Protein AF-A0A1M3BUK9-F1 (afdb_monomer)

Mean predicted aligned error: 7.91 Å

Structure (mmCIF, N/CA/C/O backbone):
data_AF-A0A1M3BUK9-F1
#
_entry.id   AF-A0A1M3BUK9-F1
#
loop_
_atom_site.group_PDB
_atom_site.id
_atom_site.type_symbol
_atom_site.label_atom_id
_atom_site.label_alt_id
_atom_site.label_comp_id
_atom_site.label_asym_id
_atom_site.label_entity_id
_atom_site.label_seq_id
_atom_site.pdbx_PDB_ins_code
_atom_site.Cartn_x
_atom_site.Cartn_y
_atom_site.Cartn_z
_atom_site.occupancy
_atom_site.B_iso_or_equiv
_atom_site.auth_seq_id
_atom_site.auth_comp_id
_atom_site.auth_asym_id
_atom_site.auth_atom_id
_atom_site.pdbx_PDB_model_num
ATOM 1 N N . MET A 1 1 ? -6.140 -2.019 0.306 1.00 93.62 1 MET A N 1
ATOM 2 C CA . MET A 1 1 ? -5.154 -1.196 -0.427 1.00 93.62 1 MET A CA 1
ATOM 3 C C . MET A 1 1 ? -3.872 -1.967 -0.737 1.00 93.62 1 MET A C 1
ATOM 5 O O . MET A 1 1 ? -3.572 -2.125 -1.910 1.00 93.62 1 MET A O 1
ATOM 9 N N . SER A 1 2 ? -3.164 -2.526 0.256 1.00 96.69 2 SER A N 1
ATOM 10 C CA . SER A 1 2 ? -1.884 -3.231 0.031 1.00 96.69 2 SER A CA 1
ATOM 11 C C . SER A 1 2 ? -1.955 -4.369 -0.992 1.00 96.69 2 SER A C 1
ATOM 13 O O . SER A 1 2 ? -1.082 -4.457 -1.840 1.00 96.69 2 SER A O 1
ATOM 15 N N . ALA A 1 3 ? -3.009 -5.195 -0.978 1.00 97.94 3 ALA A N 1
ATOM 16 C CA . ALA A 1 3 ? -3.176 -6.264 -1.970 1.00 97.94 3 ALA A CA 1
ATOM 17 C C . ALA A 1 3 ? -3.260 -5.729 -3.412 1.00 97.94 3 ALA A C 1
ATOM 19 O O . ALA A 1 3 ? -2.609 -6.260 -4.304 1.00 97.94 3 ALA A O 1
ATOM 20 N N . ALA A 1 4 ? -4.003 -4.640 -3.630 1.00 98.25 4 ALA A N 1
ATOM 21 C CA . ALA A 1 4 ? -4.099 -4.002 -4.941 1.00 98.25 4 ALA A CA 1
ATOM 22 C C . ALA A 1 4 ? -2.747 -3.415 -5.378 1.00 98.25 4 ALA A C 1
ATOM 24 O O . ALA A 1 4 ? -2.363 -3.564 -6.533 1.00 98.25 4 ALA A O 1
ATOM 25 N N . PHE A 1 5 ? -1.999 -2.821 -4.443 1.00 97.94 5 PHE A N 1
ATOM 26 C CA . PHE A 1 5 ? -0.651 -2.323 -4.712 1.00 97.94 5 PHE A CA 1
ATOM 27 C C . PHE A 1 5 ? 0.330 -3.452 -5.066 1.00 97.94 5 PHE A C 1
ATOM 29 O O . PHE A 1 5 ? 1.097 -3.326 -6.015 1.00 97.94 5 PHE A O 1
ATOM 36 N N . ILE A 1 6 ? 0.266 -4.588 -4.364 1.00 98.12 6 ILE A N 1
ATOM 37 C CA . ILE A 1 6 ? 1.071 -5.779 -4.675 1.00 98.12 6 ILE A CA 1
ATOM 38 C C . ILE A 1 6 ? 0.764 -6.276 -6.088 1.00 98.12 6 ILE A C 1
ATOM 40 O O . ILE A 1 6 ? 1.685 -6.477 -6.874 1.00 98.12 6 ILE A O 1
ATOM 44 N N . ILE A 1 7 ? -0.521 -6.430 -6.426 1.00 98.00 7 ILE A N 1
ATOM 45 C CA . ILE A 1 7 ? -0.947 -6.844 -7.770 1.00 98.00 7 ILE A CA 1
ATOM 46 C C . ILE A 1 7 ? -0.416 -5.859 -8.817 1.00 98.00 7 ILE A C 1
ATOM 48 O O . ILE A 1 7 ? 0.142 -6.283 -9.825 1.00 98.00 7 ILE A O 1
ATOM 52 N N . TYR A 1 8 ? -0.525 -4.554 -8.562 1.00 96.06 8 TYR A N 1
ATOM 53 C CA . TYR A 1 8 ? 0.011 -3.526 -9.450 1.00 96.06 8 TYR A CA 1
ATOM 54 C C . TYR A 1 8 ? 1.518 -3.689 -9.690 1.00 96.06 8 TYR A C 1
ATOM 56 O O . TYR A 1 8 ? 1.942 -3.706 -10.845 1.00 96.06 8 TYR A O 1
ATOM 64 N N . ILE A 1 9 ? 2.320 -3.856 -8.634 1.00 95.38 9 ILE A N 1
ATOM 65 C CA . ILE A 1 9 ? 3.772 -4.049 -8.760 1.00 95.38 9 ILE A CA 1
ATOM 66 C C . ILE A 1 9 ? 4.087 -5.309 -9.567 1.00 95.38 9 ILE A C 1
ATOM 68 O O . ILE A 1 9 ? 4.880 -5.242 -10.501 1.00 95.38 9 ILE A O 1
ATOM 72 N N . LEU A 1 10 ? 3.432 -6.432 -9.263 1.00 94.44 10 LEU A N 1
ATOM 73 C CA . LEU A 1 10 ? 3.680 -7.707 -9.943 1.00 94.44 10 LEU A CA 1
ATOM 74 C C . LEU A 1 10 ? 3.319 -7.678 -11.436 1.00 94.44 10 LEU A C 1
ATOM 76 O O . LEU A 1 10 ? 3.952 -8.374 -12.223 1.00 94.44 10 LEU A O 1
ATOM 80 N N . LEU A 1 11 ? 2.320 -6.885 -11.836 1.00 93.38 11 LEU A N 1
ATOM 81 C CA . LEU A 1 11 ? 1.926 -6.740 -13.243 1.00 93.38 11 LEU A CA 1
ATOM 82 C C . LEU A 1 11 ? 2.768 -5.705 -14.007 1.00 93.38 11 LEU A C 1
ATOM 84 O O . LEU A 1 11 ? 2.909 -5.805 -15.230 1.00 93.38 11 LEU A O 1
ATOM 88 N N . THR A 1 12 ? 3.293 -4.700 -13.303 1.00 90.75 12 THR A N 1
ATOM 89 C CA . THR A 1 12 ? 3.962 -3.543 -13.919 1.00 90.75 12 THR A CA 1
ATOM 90 C C . THR A 1 12 ? 5.476 -3.712 -13.979 1.00 90.75 12 THR A C 1
ATOM 92 O O . THR A 1 12 ? 6.093 -3.333 -14.972 1.00 90.75 12 THR A O 1
ATOM 95 N N . VAL A 1 13 ? 6.091 -4.295 -12.946 1.00 88.06 13 VAL A N 1
ATOM 96 C CA . VAL A 1 13 ? 7.537 -4.534 -12.922 1.00 88.06 13 VAL A CA 1
ATOM 97 C C . VAL A 1 13 ? 7.861 -5.671 -13.880 1.00 88.06 13 VAL A C 1
ATOM 99 O O . VAL A 1 13 ? 7.478 -6.820 -13.666 1.00 88.06 13 VAL A O 1
ATOM 102 N N . ARG A 1 14 ? 8.584 -5.339 -14.946 1.00 82.31 14 ARG A N 1
ATOM 103 C CA . ARG A 1 14 ? 9.052 -6.291 -15.952 1.00 82.31 14 ARG A CA 1
ATOM 104 C C . ARG A 1 14 ? 10.576 -6.301 -15.971 1.00 82.31 14 ARG A C 1
ATOM 106 O O . ARG A 1 14 ? 11.182 -5.273 -15.663 1.00 82.31 14 ARG A O 1
ATOM 113 N N . PRO A 1 15 ? 11.202 -7.425 -16.349 1.00 74.94 15 PRO A N 1
ATOM 114 C CA . PRO A 1 15 ? 12.618 -7.424 -16.676 1.00 74.94 15 PRO A CA 1
ATOM 115 C C . PRO A 1 15 ? 12.909 -6.335 -17.716 1.00 74.94 15 PRO A C 1
ATOM 117 O O . PRO A 1 15 ? 12.260 -6.311 -18.761 1.00 74.94 15 PRO A O 1
ATOM 120 N N . SER A 1 1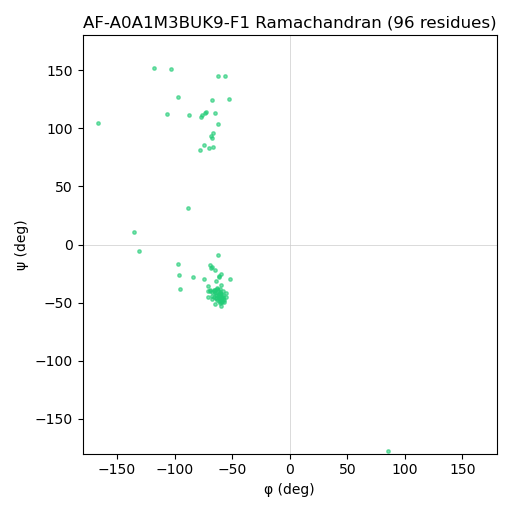6 ? 13.850 -5.424 -17.439 1.00 67.31 16 SER A N 1
ATOM 121 C CA . SER A 1 16 ? 14.500 -4.691 -18.531 1.00 67.31 16 SER A CA 1
ATOM 122 C C . SER A 1 16 ? 15.809 -5.354 -18.869 1.00 67.31 16 SER A C 1
ATOM 124 O O . SER A 1 16 ? 16.706 -5.415 -18.023 1.00 67.31 16 SER A O 1
ATOM 126 N N . ASP A 1 17 ? 15.962 -5.670 -20.142 1.00 55.06 17 ASP A N 1
ATOM 127 C CA . ASP A 1 17 ? 17.246 -6.017 -20.735 1.00 55.06 17 ASP A CA 1
ATOM 128 C C . ASP A 1 17 ? 17.983 -4.764 -21.231 1.00 55.06 17 ASP A C 1
ATOM 130 O O . ASP A 1 17 ? 18.706 -4.817 -22.222 1.00 55.06 17 ASP A O 1
ATOM 134 N N . LEU A 1 18 ? 17.794 -3.613 -20.564 1.00 55.06 18 LEU A N 1
ATOM 135 C CA . LEU A 1 18 ? 18.528 -2.383 -20.864 1.00 55.06 18 LEU A CA 1
ATOM 136 C C . LEU A 1 18 ? 20.007 -2.592 -20.510 1.00 55.06 18 LEU A C 1
ATOM 138 O O . LEU A 1 18 ? 20.478 -2.251 -19.425 1.00 55.06 18 LEU A O 1
ATOM 142 N N . GLN A 1 19 ? 20.735 -3.183 -21.453 1.00 53.31 19 GLN A N 1
ATOM 143 C CA . GLN A 1 19 ? 22.184 -3.216 -21.493 1.00 53.31 19 GLN A CA 1
ATOM 144 C C . 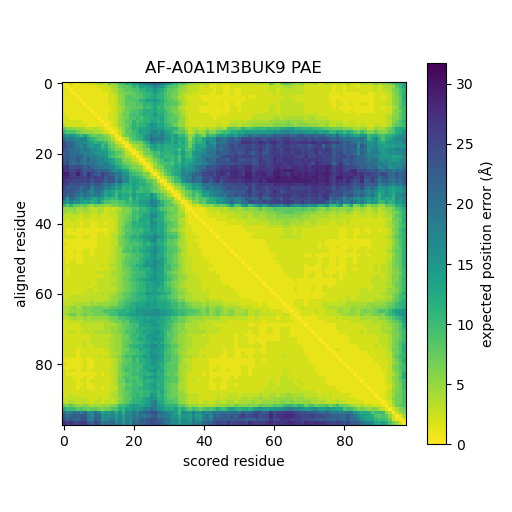GLN A 1 19 ? 22.643 -1.779 -21.730 1.00 53.31 19 GLN A C 1
ATOM 146 O O . GLN A 1 19 ? 22.638 -1.282 -22.855 1.00 53.31 19 GLN A O 1
ATOM 151 N N . LEU A 1 20 ? 22.978 -1.064 -20.656 1.00 53.91 20 LEU A N 1
ATOM 152 C CA . LEU A 1 20 ? 23.628 0.231 -20.799 1.00 53.91 20 LEU A CA 1
ATOM 153 C C . LEU A 1 20 ? 24.997 -0.002 -21.433 1.00 53.91 20 LEU A C 1
ATOM 155 O O . LEU A 1 20 ? 25.876 -0.617 -20.832 1.00 53.91 20 LEU A O 1
ATOM 159 N N . VAL A 1 21 ? 25.156 0.494 -22.658 1.00 53.00 21 VAL A N 1
ATOM 160 C CA . VAL A 1 21 ? 26.443 0.558 -23.345 1.00 53.00 21 VAL A CA 1
ATOM 161 C C . VAL A 1 21 ? 27.354 1.463 -22.513 1.00 53.00 21 VAL A C 1
ATOM 163 O O . VAL A 1 21 ? 27.193 2.683 -22.486 1.00 53.00 21 VAL A O 1
ATOM 166 N N . THR A 1 22 ? 28.283 0.862 -21.774 1.00 58.69 22 THR A N 1
ATOM 167 C CA . THR A 1 22 ? 29.284 1.590 -20.997 1.00 58.69 22 THR A CA 1
ATOM 168 C C . THR A 1 22 ? 30.366 2.099 -21.948 1.00 58.69 22 THR A C 1
ATOM 170 O O . THR A 1 22 ? 31.153 1.331 -22.495 1.00 58.69 22 THR A O 1
ATOM 173 N N . HIS A 1 23 ? 30.420 3.411 -22.178 1.00 61.06 23 HIS A N 1
ATOM 174 C CA . HIS A 1 23 ? 31.565 4.028 -22.851 1.00 61.06 23 HIS A CA 1
ATOM 175 C C . HIS A 1 23 ? 32.633 4.373 -21.813 1.00 61.06 23 HIS A C 1
ATOM 177 O O . HIS A 1 23 ? 32.457 5.274 -20.995 1.00 61.06 23 HIS A O 1
ATOM 183 N N . TYR A 1 24 ? 33.760 3.664 -21.855 1.00 57.28 24 TYR A N 1
ATOM 184 C CA . TYR A 1 24 ? 34.955 4.033 -21.101 1.00 57.28 24 TYR A CA 1
ATOM 185 C C . TYR A 1 24 ? 35.639 5.210 -21.811 1.00 57.28 24 TYR A C 1
ATOM 187 O O . TYR A 1 24 ? 36.156 5.053 -22.915 1.00 57.28 24 TYR A O 1
ATOM 195 N N . THR A 1 25 ? 35.641 6.398 -21.201 1.00 65.25 25 THR A N 1
ATOM 196 C CA . THR A 1 25 ? 36.447 7.538 -21.676 1.00 65.25 25 THR A CA 1
ATOM 197 C C . THR A 1 25 ? 37.677 7.716 -20.788 1.00 65.25 25 THR A C 1
ATOM 199 O O . THR A 1 25 ? 37.637 7.401 -19.599 1.00 65.25 25 THR A O 1
ATOM 202 N N . ALA A 1 26 ? 38.773 8.238 -21.348 1.00 69.19 26 ALA A N 1
ATOM 203 C CA . ALA A 1 26 ? 40.065 8.369 -20.664 1.00 69.19 26 ALA A CA 1
ATOM 204 C C . ALA A 1 26 ? 40.061 9.295 -19.421 1.00 69.19 26 ALA A C 1
ATOM 206 O O . ALA A 1 26 ? 41.046 9.308 -18.689 1.00 69.19 26 ALA A O 1
ATOM 207 N N . PHE A 1 27 ? 38.977 10.045 -19.161 1.00 65.00 27 PHE A N 1
ATOM 208 C CA . PHE A 1 27 ? 38.898 11.039 -18.075 1.00 65.00 27 PHE A CA 1
ATOM 209 C C . PHE A 1 27 ? 37.605 11.023 -17.241 1.00 65.00 27 PHE A C 1
ATOM 211 O O . PHE A 1 27 ? 37.389 11.935 -16.447 1.00 65.00 27 PHE A O 1
ATOM 218 N N . GLY A 1 28 ? 36.730 10.024 -17.361 1.00 55.50 28 GLY A N 1
ATOM 219 C CA . GLY A 1 28 ? 35.495 10.045 -16.574 1.00 55.50 28 GLY A CA 1
ATOM 220 C C . GLY A 1 28 ? 34.757 8.724 -16.569 1.00 55.50 28 GLY A C 1
ATOM 221 O O . GLY A 1 28 ? 34.073 8.378 -17.529 1.00 55.50 28 GLY A O 1
ATOM 222 N N . VAL A 1 29 ? 34.857 8.012 -15.450 1.00 52.50 29 VAL A N 1
ATOM 223 C CA . VAL A 1 29 ? 34.001 6.872 -15.121 1.00 52.50 29 VAL A CA 1
ATOM 224 C C . VAL A 1 29 ? 32.589 7.394 -14.867 1.00 52.50 29 VAL A C 1
ATOM 226 O O . VAL A 1 29 ? 32.250 7.807 -13.761 1.00 52.50 29 VAL A O 1
ATOM 229 N N . THR A 1 30 ? 31.740 7.401 -15.894 1.00 55.94 30 THR A N 1
ATOM 230 C CA . THR A 1 30 ? 30.297 7.570 -15.690 1.00 55.94 30 THR A CA 1
ATOM 231 C C . THR A 1 30 ? 29.743 6.235 -15.204 1.00 55.94 30 THR A C 1
ATOM 233 O O . THR A 1 30 ? 29.237 5.420 -15.968 1.00 55.94 30 THR A O 1
ATOM 236 N N . HIS A 1 31 ? 29.887 5.971 -13.906 1.00 52.53 31 HIS A N 1
ATOM 237 C CA . HIS A 1 31 ? 29.178 4.877 -13.254 1.00 52.53 31 HIS A CA 1
ATOM 238 C C . HIS A 1 31 ? 27.717 5.303 -13.092 1.00 52.53 31 HIS A C 1
ATOM 240 O O . HIS A 1 31 ? 27.327 5.851 -12.064 1.00 52.53 31 HIS A O 1
ATOM 246 N N . LEU A 1 32 ? 26.898 5.080 -14.121 1.00 56.62 32 LEU A N 1
ATOM 247 C CA . LEU A 1 32 ? 25.446 5.106 -13.962 1.00 56.62 32 LEU A CA 1
ATOM 248 C C . LEU A 1 32 ? 25.057 3.864 -13.152 1.00 56.62 32 LEU A C 1
ATOM 250 O O . LEU A 1 32 ? 24.728 2.822 -13.713 1.00 56.62 32 LEU A O 1
ATOM 254 N N . TYR A 1 33 ? 25.161 3.965 -11.825 1.00 50.69 33 TYR A N 1
ATOM 255 C CA . TYR A 1 33 ? 24.679 2.948 -10.896 1.00 50.69 33 TYR A CA 1
ATOM 256 C C . TYR A 1 33 ? 23.152 2.941 -10.987 1.00 50.69 33 TYR A C 1
ATOM 258 O O . TYR A 1 33 ? 22.468 3.764 -10.381 1.00 50.69 33 TYR A O 1
ATOM 266 N N . ARG A 1 34 ? 22.619 2.089 -11.859 1.00 61.03 34 ARG A N 1
ATOM 267 C CA . ARG A 1 34 ? 21.184 1.879 -12.008 1.00 61.03 34 ARG A CA 1
ATOM 268 C C . ARG A 1 34 ? 20.871 0.527 -11.390 1.00 61.03 34 ARG A C 1
ATOM 270 O O . ARG A 1 34 ? 21.322 -0.497 -11.900 1.00 61.03 34 ARG A O 1
ATOM 277 N N . ASP A 1 35 ? 20.139 0.551 -10.282 1.00 63.88 35 ASP A N 1
ATOM 278 C CA . ASP A 1 35 ? 19.729 -0.664 -9.587 1.00 63.88 35 ASP A CA 1
ATOM 279 C C . ASP A 1 35 ? 18.961 -1.593 -10.533 1.00 63.88 35 ASP A C 1
ATOM 281 O O . ASP A 1 35 ? 18.228 -1.160 -11.429 1.00 63.88 35 ASP A O 1
ATOM 285 N N . GLN A 1 36 ? 19.156 -2.897 -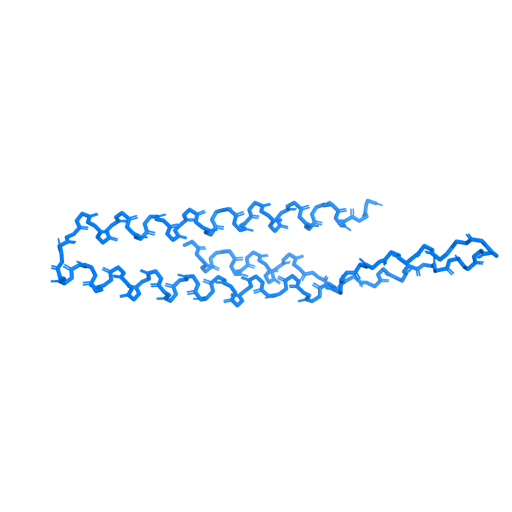10.344 1.00 74.19 36 GLN A N 1
ATOM 286 C CA . GLN A 1 36 ? 18.520 -3.916 -11.170 1.00 74.19 36 GLN A CA 1
ATOM 287 C C . GLN A 1 36 ? 16.992 -3.851 -11.029 1.00 74.19 36 GLN A C 1
ATOM 289 O O . GLN A 1 36 ? 16.456 -3.601 -9.950 1.00 74.19 36 GLN A O 1
ATOM 294 N N . TRP A 1 37 ? 16.274 -4.125 -12.120 1.00 78.69 37 TRP A N 1
ATOM 295 C CA . TRP A 1 37 ? 14.808 -4.048 -12.187 1.00 78.69 37 TRP A CA 1
ATOM 296 C C . TRP A 1 37 ? 14.098 -4.831 -11.065 1.00 78.69 37 TRP A C 1
ATOM 298 O O . TRP A 1 37 ? 13.023 -4.439 -10.613 1.00 78.69 37 TRP A O 1
ATOM 308 N N . PHE A 1 38 ? 14.706 -5.913 -10.563 1.00 83.56 38 PHE A N 1
ATOM 309 C CA . PHE A 1 38 ? 14.123 -6.722 -9.494 1.00 83.56 38 PHE A CA 1
ATOM 310 C C . PHE A 1 38 ? 14.075 -6.004 -8.141 1.00 83.56 38 PHE A C 1
ATOM 312 O O . PHE A 1 38 ? 13.299 -6.414 -7.281 1.00 83.56 38 PHE A O 1
ATOM 319 N N . TYR A 1 39 ? 14.838 -4.925 -7.925 1.00 85.56 39 TYR A N 1
ATOM 320 C CA . TYR A 1 39 ? 14.739 -4.140 -6.691 1.00 85.56 39 TYR A CA 1
ATOM 321 C C . TYR A 1 39 ? 13.348 -3.536 -6.511 1.00 85.56 39 TYR A C 1
ATOM 323 O O . TYR A 1 39 ? 12.890 -3.398 -5.377 1.00 85.56 39 TYR A O 1
ATOM 331 N N . LEU A 1 40 ? 12.617 -3.265 -7.597 1.00 88.00 40 LEU A N 1
ATOM 332 C CA . LEU A 1 40 ? 11.229 -2.816 -7.504 1.00 88.00 40 LEU A CA 1
ATOM 333 C C . LEU A 1 40 ? 10.296 -3.884 -6.906 1.00 88.00 40 LEU A C 1
ATOM 335 O O . LEU A 1 40 ? 9.271 -3.533 -6.327 1.00 88.00 40 LEU A O 1
ATOM 339 N N . LEU A 1 41 ? 10.661 -5.173 -6.942 1.00 92.00 41 LEU A N 1
ATOM 340 C CA . LEU A 1 41 ? 9.898 -6.229 -6.266 1.00 92.00 41 LEU A CA 1
ATOM 341 C C . LEU A 1 41 ? 9.965 -6.114 -4.736 1.00 92.00 41 LEU A C 1
ATOM 343 O O . LEU A 1 41 ? 9.074 -6.616 -4.052 1.00 92.00 41 LEU A O 1
ATOM 347 N N . SER A 1 42 ? 10.951 -5.401 -4.176 1.00 94.44 42 SER A N 1
ATOM 348 C CA . SER A 1 42 ? 11.011 -5.134 -2.730 1.00 94.44 42 SER A CA 1
ATOM 349 C C . SER A 1 42 ? 9.781 -4.371 -2.214 1.00 94.44 42 SER A C 1
ATOM 351 O O . SER A 1 42 ? 9.380 -4.565 -1.062 1.00 94.44 42 SER A O 1
ATOM 353 N N . PHE A 1 43 ? 9.100 -3.600 -3.075 1.00 95.31 43 PHE A N 1
ATOM 354 C CA . PHE A 1 43 ? 7.835 -2.939 -2.738 1.00 95.31 43 PHE A CA 1
ATOM 355 C C . PHE A 1 43 ? 6.725 -3.935 -2.369 1.00 95.31 43 PHE A C 1
ATOM 357 O O . PHE A 1 43 ? 5.858 -3.598 -1.562 1.00 95.31 43 PHE A O 1
ATOM 364 N N . VAL A 1 44 ? 6.763 -5.171 -2.886 1.00 97.62 44 VAL A N 1
ATOM 365 C CA . VAL A 1 44 ? 5.830 -6.240 -2.486 1.00 97.62 44 VAL A CA 1
ATOM 366 C C . VAL A 1 44 ? 6.043 -6.602 -1.018 1.00 97.62 44 VAL A C 1
ATOM 368 O O . VAL A 1 44 ? 5.094 -6.589 -0.235 1.00 97.62 44 VAL A O 1
ATOM 371 N N . GLY A 1 45 ? 7.293 -6.870 -0.628 1.00 97.81 45 GLY A N 1
ATOM 372 C CA . GLY A 1 45 ? 7.649 -7.175 0.760 1.00 97.81 45 GLY A CA 1
ATOM 373 C C . GLY A 1 45 ? 7.300 -6.026 1.707 1.00 97.81 45 GLY A C 1
ATOM 374 O O . GLY A 1 45 ? 6.695 -6.246 2.757 1.00 97.81 45 GLY A O 1
ATOM 375 N N . PHE A 1 46 ? 7.586 -4.789 1.295 1.00 98.00 46 PHE A N 1
ATOM 376 C CA . PHE A 1 46 ? 7.180 -3.589 2.023 1.00 98.00 46 PHE A CA 1
ATOM 377 C C . PHE A 1 46 ? 5.658 -3.521 2.228 1.00 98.00 46 PHE A C 1
ATOM 379 O O . PHE A 1 46 ? 5.197 -3.320 3.349 1.00 98.00 46 PHE A O 1
ATOM 386 N N . ALA A 1 47 ? 4.858 -3.745 1.181 1.00 98.25 47 ALA A N 1
ATOM 387 C CA . ALA A 1 47 ? 3.400 -3.687 1.264 1.00 98.25 47 ALA A CA 1
ATOM 388 C C . ALA A 1 47 ? 2.811 -4.753 2.203 1.00 98.25 47 ALA A C 1
ATOM 390 O O . ALA A 1 47 ? 1.858 -4.469 2.938 1.00 98.25 47 ALA A O 1
ATOM 391 N N . VAL A 1 48 ? 3.389 -5.961 2.199 1.00 98.50 48 VAL A N 1
ATOM 392 C CA . VAL A 1 48 ? 3.038 -7.042 3.132 1.00 98.50 48 VAL A CA 1
ATOM 393 C C . VAL A 1 48 ? 3.358 -6.632 4.567 1.00 98.50 48 VAL A C 1
ATOM 395 O O . VAL A 1 48 ? 2.496 -6.747 5.438 1.00 98.50 48 VAL A O 1
ATOM 398 N N . LEU A 1 49 ? 4.557 -6.094 4.814 1.00 98.50 49 LEU A N 1
ATOM 399 C CA . LEU A 1 49 ? 4.972 -5.646 6.143 1.00 98.50 49 LEU A CA 1
ATOM 400 C C . LEU A 1 49 ? 4.071 -4.520 6.666 1.00 98.50 49 LEU A C 1
ATOM 402 O O . LEU A 1 49 ? 3.617 -4.573 7.808 1.00 98.50 49 LEU A O 1
ATOM 406 N N . VAL A 1 50 ? 3.765 -3.529 5.825 1.00 98.38 50 VAL A N 1
ATOM 407 C CA . VAL A 1 50 ? 2.865 -2.421 6.168 1.00 98.38 50 VAL A CA 1
ATOM 408 C C . VAL A 1 50 ? 1.478 -2.945 6.521 1.00 98.38 50 VAL A C 1
ATOM 410 O O . VAL A 1 50 ? 0.939 -2.540 7.550 1.00 98.38 50 VAL A O 1
ATOM 413 N N . ALA A 1 51 ? 0.915 -3.859 5.723 1.00 98.25 51 ALA A N 1
ATOM 414 C CA . ALA A 1 51 ? -0.385 -4.461 6.012 1.00 98.25 51 ALA A CA 1
ATOM 415 C C . ALA A 1 51 ? -0.373 -5.208 7.351 1.00 98.25 51 ALA A C 1
ATOM 417 O O . ALA A 1 51 ? -1.229 -4.961 8.199 1.00 98.25 51 ALA A O 1
ATOM 418 N N . PHE A 1 52 ? 0.619 -6.076 7.559 1.00 98.44 52 PHE A N 1
ATOM 419 C CA . PHE A 1 52 ? 0.747 -6.870 8.775 1.00 98.44 52 PHE A CA 1
ATOM 420 C C . PHE A 1 52 ? 0.870 -5.986 10.022 1.00 98.44 52 PHE A C 1
ATOM 422 O O . PHE A 1 52 ? 0.074 -6.117 10.951 1.00 98.44 52 PHE A O 1
ATOM 429 N N . MET A 1 53 ? 1.814 -5.039 10.021 1.00 98.38 53 MET A N 1
ATOM 430 C CA . MET A 1 53 ? 2.059 -4.162 11.168 1.00 98.38 53 MET A CA 1
ATOM 431 C C . MET A 1 53 ? 0.855 -3.268 11.473 1.00 98.38 53 MET A C 1
ATOM 433 O O . MET A 1 53 ? 0.467 -3.140 12.636 1.00 98.38 53 MET A O 1
ATOM 437 N N . HIS A 1 54 ? 0.225 -2.681 10.448 1.00 98.06 54 HIS A N 1
ATOM 438 C CA . HIS A 1 54 ? -0.910 -1.788 10.674 1.00 98.06 54 HIS A CA 1
ATOM 439 C C . HIS A 1 54 ? -2.143 -2.523 11.183 1.00 98.06 54 HIS A C 1
ATOM 441 O O . HIS A 1 54 ? -2.801 -2.027 12.094 1.00 98.06 54 HIS A O 1
ATOM 447 N N . VAL A 1 55 ? -2.421 -3.723 10.670 1.00 98.19 55 VAL A N 1
ATOM 448 C CA . VAL A 1 55 ? -3.524 -4.553 11.167 1.00 98.19 55 VAL A CA 1
ATOM 449 C C . VAL A 1 55 ? -3.245 -5.029 12.593 1.00 98.19 55 VAL A C 1
ATOM 451 O O . VAL A 1 55 ? -4.106 -4.874 13.457 1.00 98.19 55 VAL A O 1
ATOM 454 N N . ALA A 1 56 ? -2.045 -5.544 12.878 1.00 98.38 56 ALA A N 1
ATOM 455 C CA . ALA A 1 56 ? -1.692 -6.042 14.209 1.00 98.38 56 ALA A CA 1
ATOM 456 C C . ALA A 1 56 ? -1.806 -4.948 15.286 1.00 98.38 56 ALA A C 1
ATOM 458 O O . ALA A 1 56 ? -2.402 -5.162 16.346 1.00 98.3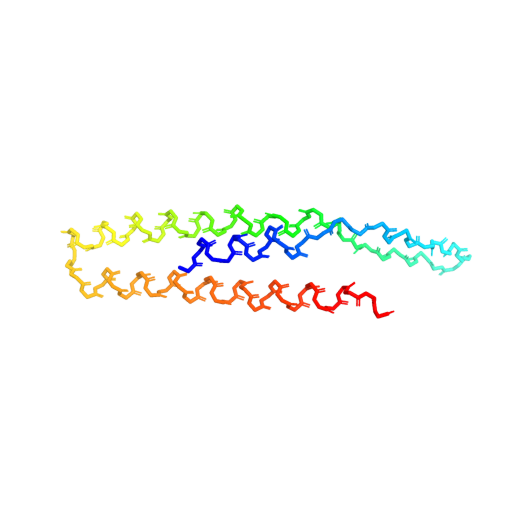8 56 ALA A O 1
ATOM 459 N N . ILE A 1 57 ? -1.285 -3.750 15.006 1.00 98.31 57 ILE A N 1
ATOM 460 C CA . ILE A 1 57 ? -1.364 -2.620 15.936 1.00 98.31 57 ILE A CA 1
ATOM 461 C C . ILE A 1 57 ? -2.795 -2.078 16.020 1.00 98.31 57 ILE A C 1
ATOM 463 O O . ILE A 1 57 ? -3.247 -1.787 17.125 1.00 98.31 57 ILE A O 1
ATOM 467 N N . ALA A 1 58 ? -3.538 -1.986 14.912 1.00 98.25 58 ALA A N 1
ATOM 468 C CA . ALA A 1 58 ? -4.932 -1.540 14.942 1.00 98.25 58 ALA A CA 1
ATOM 469 C C . ALA A 1 58 ? -5.809 -2.470 15.794 1.00 98.25 58 ALA A C 1
ATOM 471 O O . ALA A 1 58 ? -6.590 -1.980 16.606 1.00 98.25 58 ALA A O 1
ATOM 472 N N . ILE A 1 59 ? -5.629 -3.794 15.695 1.00 98.44 59 ILE A N 1
ATOM 473 C CA . ILE A 1 59 ? -6.309 -4.770 16.564 1.00 98.44 59 ILE A CA 1
ATOM 474 C C . ILE A 1 59 ? -5.949 -4.514 18.032 1.00 98.44 59 ILE A C 1
ATOM 476 O O . ILE A 1 59 ? -6.834 -4.421 18.884 1.00 98.44 59 ILE A O 1
ATOM 480 N N . LYS A 1 60 ? -4.659 -4.336 18.341 1.00 98.31 60 LYS A N 1
ATOM 481 C CA . LYS A 1 60 ? -4.213 -4.044 19.711 1.00 98.31 60 LYS A CA 1
ATOM 482 C C . LYS A 1 60 ? -4.806 -2.734 20.242 1.00 98.31 60 LYS A C 1
ATOM 484 O O . LYS A 1 60 ? -5.238 -2.682 21.395 1.00 98.31 60 LYS A O 1
ATOM 489 N N . LEU A 1 61 ? -4.851 -1.685 19.423 1.00 98.38 61 LEU A N 1
ATOM 490 C CA . LEU A 1 61 ? -5.460 -0.402 19.776 1.00 98.38 61 LEU A CA 1
ATOM 491 C C . LEU A 1 61 ? -6.970 -0.526 19.968 1.00 98.38 61 LEU A C 1
ATOM 493 O O . LEU A 1 61 ? -7.496 0.050 20.914 1.00 98.38 61 LEU A O 1
ATOM 497 N N . TYR A 1 62 ? -7.650 -1.320 19.143 1.00 98.25 62 TYR A N 1
ATOM 498 C CA . TYR A 1 62 ? -9.087 -1.544 19.265 1.00 98.25 62 TYR A CA 1
ATOM 499 C C . TYR A 1 62 ? -9.431 -2.150 20.628 1.00 98.25 62 TYR A C 1
ATOM 501 O O . TYR A 1 62 ? -10.311 -1.648 21.322 1.00 98.25 62 TYR A O 1
ATOM 509 N N . ILE A 1 63 ? -8.673 -3.168 21.047 1.00 98.25 63 ILE A N 1
ATOM 510 C CA . ILE A 1 63 ? -8.879 -3.861 22.325 1.00 98.25 63 ILE A CA 1
ATOM 511 C C . ILE A 1 63 ? -8.523 -2.963 23.521 1.00 98.25 63 ILE A C 1
ATOM 513 O O . ILE A 1 63 ? -9.207 -2.992 24.538 1.00 98.25 63 ILE A O 1
ATOM 517 N N . THR A 1 64 ? -7.450 -2.171 23.429 1.00 98.06 64 THR A N 1
ATOM 518 C CA . THR A 1 64 ? -6.899 -1.445 24.594 1.00 98.06 64 THR A CA 1
ATOM 519 C C . THR A 1 64 ? -7.373 -0.002 24.736 1.00 98.06 64 THR A C 1
ATOM 521 O O . THR A 1 64 ? -7.340 0.546 25.837 1.00 98.06 64 THR A O 1
ATOM 524 N N . LYS A 1 65 ? -7.754 0.644 23.632 1.00 96.31 65 LYS A N 1
ATOM 525 C CA . LYS A 1 65 ? -8.084 2.075 23.561 1.00 96.31 65 LYS A CA 1
ATOM 526 C C . LYS A 1 65 ? -9.413 2.354 22.852 1.00 96.31 65 LYS A C 1
ATOM 528 O O . LYS A 1 65 ? -9.855 3.500 22.836 1.00 96.31 65 LYS A O 1
ATOM 533 N N . GLY A 1 66 ? -10.051 1.328 22.290 1.00 94.19 66 GLY A N 1
ATOM 534 C CA . GLY A 1 66 ? -11.314 1.444 21.576 1.00 94.19 66 GLY A CA 1
ATOM 535 C C . GLY A 1 66 ? -11.166 1.835 20.105 1.00 94.19 66 GLY A C 1
ATOM 536 O O . GLY A 1 66 ? -10.077 1.979 19.545 1.00 94.19 66 GLY A O 1
ATOM 537 N N . HIS A 1 67 ? -12.318 1.996 19.465 1.00 95.12 67 HIS A N 1
ATOM 538 C CA . HIS A 1 67 ? -12.444 2.107 18.015 1.00 95.12 67 HIS A CA 1
ATOM 539 C C . HIS A 1 67 ? -11.796 3.347 17.360 1.00 95.12 67 HIS A C 1
ATOM 541 O O . HIS A 1 67 ? -11.153 3.171 16.323 1.00 95.12 67 HIS A O 1
ATOM 547 N N . PRO A 1 68 ? -11.891 4.579 17.910 1.00 96.81 68 PRO A N 1
ATOM 548 C CA . PRO A 1 68 ? -11.429 5.775 17.196 1.00 96.81 68 PRO A CA 1
ATOM 549 C C . PRO A 1 68 ? -9.927 5.759 16.884 1.00 96.81 68 PRO A C 1
ATOM 551 O O . PRO A 1 68 ? -9.518 6.052 15.762 1.00 96.81 68 PRO A O 1
ATOM 554 N N . LEU A 1 69 ? -9.103 5.353 17.856 1.00 95.19 69 LEU A N 1
ATOM 555 C CA . LEU A 1 69 ? -7.651 5.273 17.680 1.00 95.19 69 LEU A CA 1
ATOM 556 C C . LEU A 1 69 ? -7.245 4.127 16.748 1.00 95.19 69 LEU A C 1
ATOM 558 O O . LEU A 1 69 ? -6.317 4.287 15.957 1.00 95.19 69 LEU A O 1
ATOM 562 N N . ALA A 1 70 ? -7.958 2.999 16.794 1.00 97.94 70 ALA A N 1
ATOM 563 C CA . ALA A 1 70 ? -7.724 1.877 15.889 1.00 97.94 70 ALA A CA 1
ATOM 564 C C . ALA A 1 70 ? -8.008 2.247 14.427 1.00 97.94 70 ALA A C 1
ATOM 566 O O . ALA A 1 70 ? -7.182 1.974 13.556 1.00 97.94 70 ALA A O 1
ATOM 567 N N . ILE A 1 71 ? -9.137 2.918 14.164 1.00 97.50 71 ILE A N 1
ATOM 568 C CA . ILE A 1 71 ? -9.485 3.409 12.825 1.00 97.50 71 ILE A CA 1
ATOM 569 C C . ILE A 1 71 ? -8.455 4.414 12.329 1.00 97.50 71 ILE A C 1
ATOM 571 O O . ILE A 1 71 ? -7.985 4.290 11.199 1.00 97.5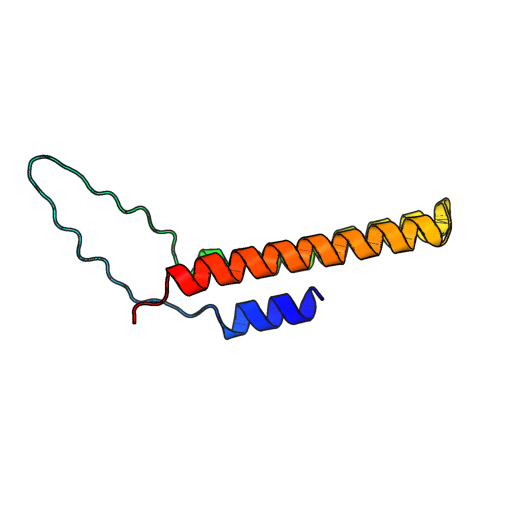0 71 ILE A O 1
ATOM 575 N N . MET A 1 72 ? -8.098 5.400 13.156 1.00 97.31 72 MET A N 1
ATOM 576 C CA . MET A 1 72 ? -7.107 6.408 12.779 1.00 97.31 72 MET A CA 1
ATOM 577 C C . MET A 1 72 ? -5.792 5.738 12.363 1.00 97.31 72 MET A C 1
ATOM 579 O O . MET A 1 72 ? -5.229 6.061 11.320 1.00 97.31 72 MET A O 1
ATOM 583 N N . PHE A 1 73 ? -5.336 4.755 13.141 1.00 97.56 73 PHE A N 1
ATOM 584 C CA . PHE A 1 73 ? -4.117 4.016 12.834 1.00 97.56 73 PHE A CA 1
ATOM 585 C C . PHE A 1 73 ? -4.233 3.175 11.553 1.00 97.56 73 PHE A C 1
ATOM 587 O O . PHE A 1 73 ? -3.306 3.145 10.745 1.00 97.56 73 PHE A O 1
ATOM 594 N N . ALA A 1 74 ? -5.380 2.535 11.313 1.00 97.19 74 ALA A N 1
ATOM 595 C CA . ALA A 1 74 ? -5.624 1.805 10.070 1.00 97.19 74 ALA A CA 1
ATOM 596 C C . ALA A 1 74 ? -5.582 2.731 8.836 1.00 97.19 74 ALA A C 1
ATOM 598 O O . ALA A 1 74 ? -5.004 2.362 7.810 1.00 97.19 74 ALA A O 1
ATOM 599 N N . TRP A 1 75 ? -6.119 3.953 8.945 1.00 98.06 75 TRP A N 1
ATOM 600 C CA . TRP A 1 75 ? -6.042 4.967 7.887 1.00 98.06 75 TRP A CA 1
ATOM 601 C C . TRP A 1 75 ? -4.610 5.406 7.580 1.00 98.06 75 TRP A C 1
ATOM 603 O O . TRP A 1 75 ? -4.274 5.570 6.406 1.00 98.06 75 TRP A O 1
ATOM 613 N N . PHE A 1 76 ? -3.739 5.521 8.589 1.00 97.69 76 PHE A N 1
ATOM 614 C CA . PHE A 1 76 ? -2.314 5.778 8.354 1.00 97.69 76 PHE A CA 1
ATOM 615 C C . PHE A 1 76 ? -1.672 4.696 7.480 1.00 97.69 76 PHE A C 1
ATOM 617 O O . PHE A 1 76 ? -0.938 5.024 6.550 1.00 97.69 76 PHE A O 1
ATOM 624 N N . GLY A 1 77 ? -2.020 3.423 7.691 1.00 97.88 77 GLY A N 1
ATOM 625 C CA . GLY A 1 77 ? -1.540 2.329 6.843 1.00 97.88 77 GLY A CA 1
ATOM 626 C C . GLY A 1 77 ? -1.960 2.478 5.379 1.00 97.88 77 GLY A C 1
ATOM 627 O O . GLY A 1 77 ? -1.165 2.222 4.475 1.00 97.88 77 GLY A O 1
ATOM 628 N N . ILE A 1 78 ? -3.184 2.952 5.128 1.00 98.06 78 ILE A N 1
ATOM 629 C CA . ILE A 1 78 ? -3.649 3.264 3.768 1.00 98.06 78 ILE A CA 1
ATOM 630 C C . ILE A 1 78 ? -2.821 4.410 3.174 1.00 98.06 78 ILE A C 1
ATOM 632 O O . ILE A 1 78 ? -2.3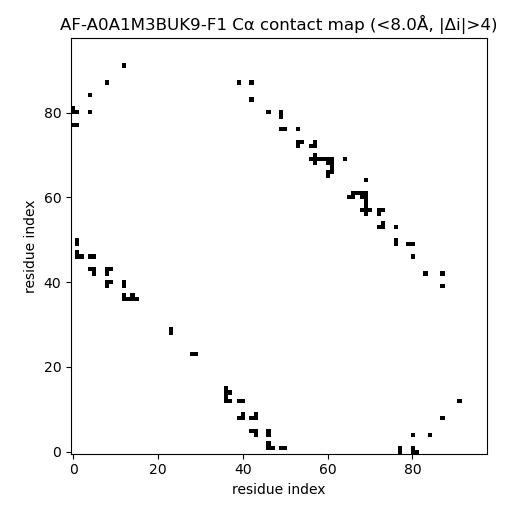50 4.280 2.045 1.00 98.06 78 ILE A O 1
ATOM 636 N N . GLY A 1 79 ? -2.598 5.487 3.932 1.00 98.31 79 GLY A N 1
ATOM 637 C CA . GLY A 1 79 ? -1.786 6.628 3.500 1.00 98.31 79 GLY A CA 1
ATOM 638 C C . GLY A 1 79 ? -0.355 6.236 3.122 1.00 98.31 79 GLY A C 1
ATOM 639 O O . GLY A 1 79 ? 0.132 6.639 2.067 1.00 98.31 79 GLY A O 1
ATOM 640 N N . VAL A 1 80 ? 0.287 5.377 3.920 1.00 98.31 80 VAL A N 1
ATOM 641 C CA . VAL A 1 80 ? 1.628 4.841 3.630 1.00 98.31 80 VAL A CA 1
ATOM 642 C C . VAL A 1 80 ? 1.645 4.065 2.311 1.00 98.31 80 VAL A C 1
ATOM 644 O O . VAL A 1 80 ? 2.556 4.249 1.505 1.00 98.31 80 VAL A O 1
ATOM 647 N N . ILE A 1 81 ? 0.634 3.228 2.049 1.00 98.38 81 ILE A N 1
ATOM 648 C CA . ILE A 1 81 ? 0.550 2.491 0.780 1.00 98.38 81 ILE A CA 1
ATOM 649 C C . ILE A 1 81 ? 0.307 3.431 -0.399 1.00 98.38 81 ILE A C 1
ATOM 651 O O . ILE A 1 81 ? 0.921 3.242 -1.442 1.00 98.38 81 ILE A O 1
ATOM 655 N N . VAL A 1 82 ? -0.556 4.439 -0.258 1.00 98.38 82 VAL A N 1
ATOM 656 C CA . VAL A 1 82 ? -0.788 5.432 -1.321 1.00 98.38 82 VAL A CA 1
ATOM 657 C C . VAL A 1 82 ? 0.507 6.168 -1.660 1.00 98.38 82 VAL A C 1
ATOM 659 O O . VAL A 1 82 ? 0.851 6.275 -2.834 1.00 98.38 82 VAL A O 1
ATOM 662 N N . PHE A 1 83 ? 1.257 6.610 -0.647 1.00 98.12 83 PHE A N 1
ATOM 663 C CA . PHE A 1 83 ? 2.557 7.248 -0.844 1.00 98.12 83 PHE A CA 1
ATOM 664 C C . PHE A 1 83 ? 3.534 6.321 -1.578 1.00 98.12 83 PHE A C 1
ATOM 666 O O . PHE A 1 83 ? 4.093 6.707 -2.601 1.00 98.12 83 PHE A O 1
ATOM 673 N N . ALA A 1 84 ? 3.666 5.071 -1.123 1.00 97.25 84 ALA A N 1
ATOM 674 C CA . ALA A 1 84 ? 4.512 4.078 -1.782 1.00 97.25 84 ALA 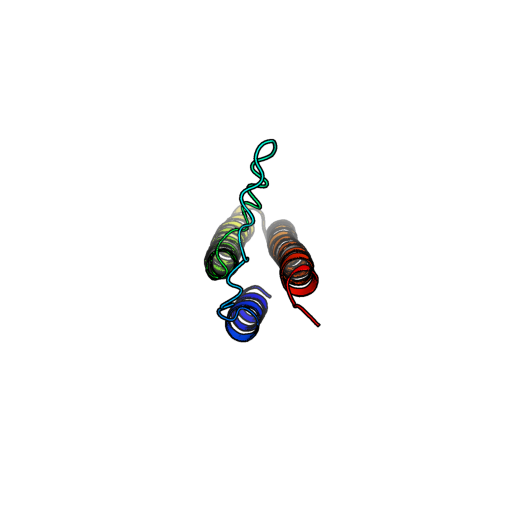A CA 1
ATOM 675 C C . ALA A 1 84 ? 4.089 3.807 -3.233 1.00 97.25 84 ALA A C 1
ATOM 677 O O . ALA A 1 84 ? 4.943 3.605 -4.094 1.00 97.25 84 ALA A O 1
ATOM 678 N N . TRP A 1 85 ? 2.787 3.844 -3.524 1.00 97.25 85 TRP A N 1
ATOM 679 C CA . TRP A 1 85 ? 2.266 3.661 -4.875 1.00 97.25 85 TRP A CA 1
ATOM 680 C C . TRP A 1 85 ? 2.657 4.815 -5.797 1.00 97.25 85 TRP A C 1
ATOM 682 O O . TRP A 1 85 ? 3.136 4.573 -6.903 1.00 97.25 85 TRP A O 1
ATOM 692 N N . VAL A 1 86 ? 2.537 6.061 -5.328 1.00 96.25 86 VAL A N 1
ATOM 693 C CA . VAL A 1 86 ? 3.010 7.242 -6.066 1.00 96.25 86 VAL A CA 1
ATOM 694 C C . VAL A 1 86 ? 4.517 7.153 -6.311 1.00 96.25 86 VAL A C 1
ATOM 696 O O . VAL A 1 86 ? 4.964 7.366 -7.434 1.00 96.25 86 VAL A O 1
ATOM 699 N N . THR A 1 87 ? 5.304 6.774 -5.300 1.00 93.69 87 THR A N 1
ATOM 700 C CA . THR A 1 87 ? 6.750 6.565 -5.456 1.00 93.69 87 THR A CA 1
ATOM 701 C C . THR A 1 87 ? 7.060 5.491 -6.500 1.00 93.69 87 THR A C 1
ATOM 703 O O . THR A 1 87 ? 7.902 5.716 -7.366 1.00 93.69 87 THR A O 1
ATOM 706 N N . ALA A 1 88 ? 6.366 4.351 -6.466 1.00 92.25 88 ALA A N 1
ATOM 707 C CA . ALA A 1 88 ? 6.559 3.280 -7.437 1.00 92.25 88 ALA A CA 1
ATOM 708 C C . ALA A 1 88 ? 6.246 3.739 -8.869 1.00 92.25 88 ALA A C 1
ATOM 710 O O . ALA A 1 88 ? 7.041 3.485 -9.769 1.00 92.25 88 ALA A O 1
ATOM 711 N N . ILE A 1 89 ? 5.141 4.467 -9.071 1.00 91.88 89 ILE A N 1
ATOM 712 C CA . ILE A 1 89 ? 4.783 5.050 -10.374 1.00 91.88 89 ILE A CA 1
ATOM 713 C C . ILE A 1 89 ? 5.893 5.985 -10.866 1.00 91.88 89 ILE A C 1
ATOM 715 O O . ILE A 1 89 ? 6.317 5.871 -12.013 1.00 91.88 89 ILE A O 1
ATOM 719 N N . SER A 1 90 ? 6.396 6.877 -10.008 1.00 88.88 90 SER A N 1
ATOM 720 C CA . SER A 1 90 ? 7.467 7.811 -10.370 1.00 88.88 90 SER A CA 1
ATOM 721 C C . SER A 1 90 ? 8.750 7.095 -10.791 1.00 88.88 90 SER A C 1
ATOM 723 O O . SER A 1 90 ? 9.379 7.501 -11.761 1.00 88.88 90 SER A O 1
ATOM 725 N N . ILE A 1 91 ? 9.131 6.015 -10.104 1.00 86.00 91 ILE A N 1
ATOM 726 C CA . ILE A 1 91 ? 10.341 5.252 -10.443 1.00 86.00 91 ILE A CA 1
ATOM 727 C C . ILE A 1 91 ? 10.144 4.473 -11.751 1.00 86.00 91 ILE A C 1
ATOM 729 O O . ILE A 1 91 ? 11.014 4.504 -12.617 1.00 86.00 91 ILE A O 1
ATOM 733 N N . ILE A 1 92 ? 8.998 3.805 -11.917 1.00 84.38 92 ILE A N 1
ATOM 734 C CA . ILE A 1 92 ? 8.697 2.991 -13.104 1.00 84.38 92 ILE A CA 1
ATOM 735 C C . ILE A 1 92 ? 8.575 3.865 -14.360 1.00 84.38 92 ILE A C 1
ATOM 737 O O . ILE A 1 92 ? 9.146 3.530 -15.396 1.00 84.38 92 ILE A O 1
ATOM 741 N N . ASN A 1 93 ? 7.869 4.996 -14.279 1.00 75.69 93 ASN A N 1
ATOM 742 C CA . ASN A 1 93 ? 7.614 5.856 -15.440 1.00 75.69 93 ASN A CA 1
ATOM 743 C C . ASN A 1 93 ? 8.840 6.670 -15.866 1.00 75.69 93 ASN A C 1
ATOM 745 O O . ASN A 1 93 ? 8.994 6.955 -17.047 1.00 75.69 93 ASN A O 1
ATOM 749 N N . VAL A 1 94 ? 9.734 7.026 -14.938 1.00 68.25 94 VAL A N 1
ATOM 750 C CA . VAL A 1 94 ? 11.033 7.629 -15.298 1.00 68.25 94 VAL A CA 1
ATOM 751 C C . VAL A 1 94 ? 11.938 6.611 -16.009 1.00 68.25 94 VAL A C 1
ATOM 753 O O . VAL A 1 94 ? 12.868 6.989 -16.719 1.00 68.25 94 VAL A O 1
ATOM 756 N N . TRP A 1 95 ? 11.668 5.316 -15.846 1.00 53.69 95 TRP A N 1
ATOM 757 C CA . TRP A 1 95 ? 12.493 4.230 -16.361 1.00 53.69 95 TRP A CA 1
ATOM 758 C C . TRP A 1 95 ? 12.020 3.644 -17.701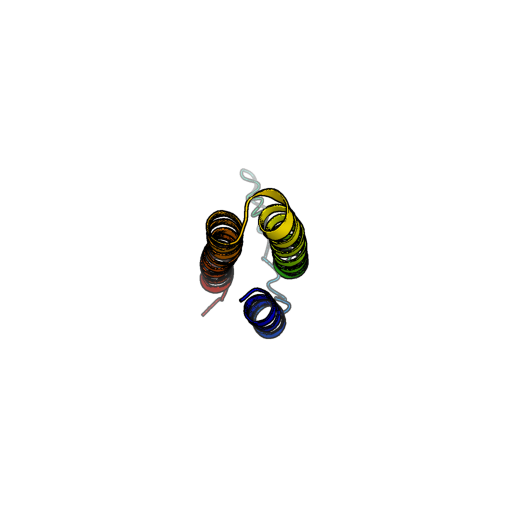 1.00 53.69 95 TRP A C 1
ATOM 760 O O . TRP A 1 95 ? 12.829 2.993 -18.360 1.00 53.69 95 TRP A O 1
ATOM 770 N N . SER A 1 96 ? 10.779 3.873 -18.156 1.00 50.00 96 SER A N 1
ATOM 771 C CA . SER A 1 96 ? 10.326 3.338 -19.451 1.00 50.00 96 SER A CA 1
ATOM 772 C C . SER A 1 96 ? 10.956 4.114 -20.621 1.00 50.00 96 SER A C 1
ATOM 774 O O . SER A 1 96 ? 10.616 5.289 -20.794 1.00 50.00 96 SER A O 1
ATOM 776 N N . PRO A 1 97 ? 11.843 3.508 -21.438 1.00 45.62 97 PRO A N 1
ATOM 777 C CA . PRO A 1 97 ? 12.253 4.138 -22.682 1.00 45.62 97 PRO A CA 1
ATOM 778 C C . PRO A 1 97 ? 11.035 4.158 -23.614 1.00 45.62 97 PRO A C 1
ATOM 780 O O . PRO A 1 97 ? 10.408 3.120 -23.836 1.00 45.62 97 PRO A O 1
ATOM 783 N N . VAL A 1 98 ? 10.672 5.348 -24.092 1.00 48.88 98 VAL A N 1
ATOM 784 C CA . VAL A 1 98 ? 9.859 5.487 -25.309 1.00 48.88 98 VAL A CA 1
ATOM 785 C C . VAL A 1 98 ? 10.632 4.976 -26.517 1.00 48.88 98 VAL A C 1
ATOM 787 O O . VAL A 1 98 ? 11.876 5.128 -26.520 1.00 48.88 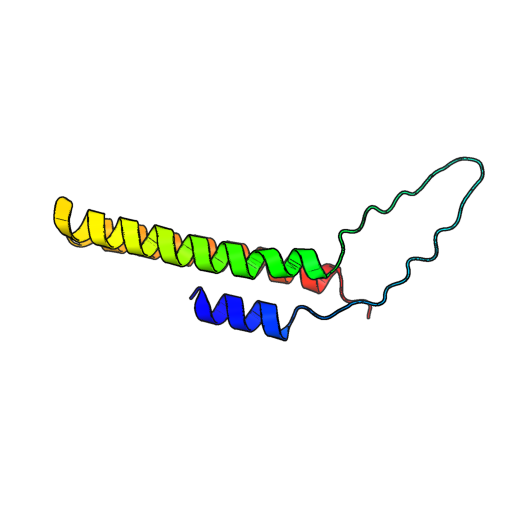98 VAL A O 1
#

Sequence (98 aa):
MSAAFIIYILLTVRPSDLQLVTHYTAFGVTHLYRDQWFYLLSFVGFAVLVAFMHVAIAIKLYITKGHPLAIMFAWFGIGVIVFAWVTAISIINVWSPV

pLDDT: mean 85.02, std 17.39, range [45.62, 98.5]

Foldseek 3Di:
DLVVLLVVLVVQQDFDPPPPPQDDDPPDRPPPPDDGSCVSNVSNVVSVVLVVVLQVVLVVCCVPPNDPVSVVSNVVSVVVSVVSSVVSCVVSVVPDDD

Radius of gyration: 19.11 Å; Cα contacts (8 Å, |Δi|>4): 65; chains: 1; bounding box: 52×19×50 Å

Secondary structure (DSSP, 8-state):
-HHHHHHHHHHH------------BTTB--------GGGGGHHHHHHHHHHHHHHHHHHHHHHHH-HHHHHHHHHHHHHHHHHHHHHHHHHHHHH---

Solvent-accessible surface area (backbone atoms only — not comparable to full-atom values): 5873 Å² total; per-residue (Å²): 106,45,70,60,51,36,52,49,48,68,74,64,64,60,91,69,86,76,74,75,83,81,74,88,51,103,84,50,87,78,76,78,85,68,80,61,61,68,62,65,55,51,56,43,58,50,35,52,50,47,49,52,53,28,51,57,49,20,53,52,32,32,77,76,71,32,61,71,63,13,51,55,45,40,50,49,43,50,51,54,48,52,52,50,48,55,52,49,50,56,56,52,63,76,62,59,82,128